Protein AF-A0A9X9LTP2-F1 (afdb_monomer)

Secondary structure (DSSP, 8-state):
-------------SS-EEEEEEEEEES-TTHHHHHHHHHHHTT-EEEEEEEEE-SS-TTEEEEEEEEEE-HHHHHHHHTT-

Organism: Gulo gulo (NCBI:txid48420)

Foldseek 3Di:
DDDDDPDPPDDDDPFKDWDKDKDKFFPDPCRVVVLVVLCVVLVKAWPDKDWDQDPPDNRIIMIMTTIIGGPVSVVVSVVVD

Sequence (81 aa):
KKGSKGNSKSETSPEGGKTAVVFSLKNEVGGLVKVLNLFQEKHVNMVHIESRKSRRRSSEVEIFVDCECGKTEFNELIQLL

Radius of gyration: 14.81 Å; Cα contacts (8 Å, |Δi|>4): 107; chains: 1; bounding box: 27×42×33 Å

Structure (mmCIF, N/CA/C/O backbone):
data_AF-A0A9X9LTP2-F1
#
_entry.id   AF-A0A9X9LTP2-F1
#
loop_
_atom_site.group_PDB
_atom_site.id
_atom_site.type_symbol
_atom_site.label_atom_id
_atom_site.label_alt_id
_atom_site.label_comp_id
_atom_site.label_asym_id
_atom_site.label_entity_id
_atom_site.label_seq_id
_atom_site.pdbx_PDB_ins_code
_atom_site.Cartn_x
_atom_site.Cartn_y
_atom_site.Cartn_z
_atom_site.occupancy
_atom_site.B_iso_or_equiv
_atom_site.auth_seq_id
_atom_site.auth_comp_id
_atom_site.auth_asym_id
_atom_site.auth_atom_id
_atom_site.pdbx_PDB_model_num
ATOM 1 N N . LYS A 1 1 ? -15.164 34.480 -5.203 1.00 40.72 1 LYS A N 1
ATOM 2 C CA . LYS A 1 1 ? -14.954 33.134 -5.796 1.00 40.72 1 LYS A CA 1
ATOM 3 C C . LYS A 1 1 ? -14.739 32.149 -4.655 1.00 40.72 1 LYS A C 1
ATOM 5 O O . LYS A 1 1 ? -13.937 32.421 -3.777 1.00 40.72 1 LYS A O 1
ATOM 10 N N . LYS A 1 2 ? -15.580 31.118 -4.632 1.00 35.03 2 LYS A N 1
ATOM 11 C CA . LYS A 1 2 ? -15.851 30.161 -3.552 1.00 35.03 2 LYS A CA 1
ATOM 12 C C . LYS A 1 2 ? -14.573 29.474 -3.049 1.00 35.03 2 LYS A C 1
ATOM 14 O O . LYS A 1 2 ? -13.871 28.854 -3.838 1.00 35.03 2 LYS A O 1
ATOM 19 N N . GLY A 1 3 ? -14.292 29.603 -1.752 1.00 35.41 3 GLY A N 1
ATOM 20 C CA . GLY A 1 3 ? -13.313 28.774 -1.057 1.00 35.41 3 GLY A CA 1
ATOM 21 C C . GLY A 1 3 ? -13.889 27.380 -0.814 1.00 35.41 3 GLY A C 1
ATOM 22 O O . GLY A 1 3 ? -15.047 27.256 -0.419 1.00 35.41 3 GLY A O 1
ATOM 23 N N . SER A 1 4 ? -13.081 26.348 -1.039 1.00 37.97 4 SER A N 1
ATOM 24 C CA . SER A 1 4 ? -13.381 24.981 -0.612 1.00 37.97 4 SER A CA 1
ATOM 25 C C . SER A 1 4 ? -12.402 24.597 0.487 1.00 37.97 4 SER A C 1
ATOM 27 O O . SER A 1 4 ? -11.283 24.161 0.238 1.00 37.97 4 SER A O 1
ATOM 29 N N . LYS A 1 5 ? -12.851 24.820 1.722 1.00 40.41 5 LYS A N 1
ATOM 30 C CA . LYS A 1 5 ? -12.273 24.290 2.952 1.00 40.41 5 LYS A CA 1
ATOM 31 C C . LYS A 1 5 ? -12.716 22.829 3.056 1.00 40.41 5 LYS A C 1
ATOM 33 O O . LYS A 1 5 ? -13.869 22.565 3.386 1.00 40.41 5 LYS A O 1
ATOM 38 N N . GLY A 1 6 ? -11.830 21.896 2.713 1.00 31.50 6 GLY A N 1
ATOM 39 C CA . GLY A 1 6 ? -12.041 20.468 2.950 1.00 31.50 6 GLY A CA 1
ATOM 40 C C . GLY A 1 6 ? -11.933 20.186 4.445 1.00 31.50 6 GLY A C 1
ATOM 41 O O . GLY A 1 6 ? -10.837 20.061 4.978 1.00 31.50 6 GLY A O 1
ATOM 42 N N . ASN A 1 7 ? -13.074 20.182 5.127 1.00 36.78 7 ASN A N 1
ATOM 43 C CA . ASN A 1 7 ? -13.209 19.812 6.528 1.00 36.78 7 ASN A CA 1
ATOM 44 C C . ASN A 1 7 ? -13.383 18.290 6.622 1.00 36.78 7 ASN A C 1
ATOM 46 O O . ASN A 1 7 ? -14.507 17.802 6.524 1.00 36.78 7 ASN A O 1
ATOM 50 N N . SER A 1 8 ? -12.295 17.543 6.804 1.00 40.28 8 SER A N 1
ATOM 51 C CA . SER A 1 8 ? -12.375 16.117 7.142 1.00 40.28 8 SER A CA 1
ATOM 52 C C . SER A 1 8 ? -12.574 15.979 8.647 1.00 40.28 8 SER A C 1
ATOM 54 O O . SER A 1 8 ? -11.631 15.807 9.414 1.00 40.28 8 SER A O 1
ATOM 56 N N . LYS A 1 9 ? -13.828 16.131 9.069 1.00 41.84 9 LYS A N 1
ATOM 57 C CA . LYS A 1 9 ? -14.289 15.835 10.423 1.00 41.84 9 LYS A CA 1
ATOM 58 C C . LYS A 1 9 ? -14.479 14.315 10.513 1.00 41.84 9 LYS A C 1
ATOM 60 O O . LYS A 1 9 ? -15.512 13.813 10.082 1.00 41.84 9 LYS A O 1
ATOM 65 N N . SER A 1 10 ? -13.479 13.576 10.990 1.00 41.78 10 SER A N 1
ATOM 66 C CA . SER A 1 10 ? -13.655 12.166 11.352 1.00 41.78 10 SER A CA 1
ATOM 67 C C . SER A 1 10 ? -14.248 12.101 12.754 1.00 41.78 10 SER A C 1
ATOM 69 O O . SER A 1 10 ? -13.577 12.324 13.760 1.00 41.78 10 SER A O 1
ATOM 71 N N . GLU A 1 11 ? -15.559 11.881 12.793 1.00 36.81 11 GLU A N 1
ATOM 72 C CA . GLU A 1 11 ? -16.281 11.577 14.018 1.00 36.81 11 GLU A CA 1
ATOM 73 C C . GLU A 1 11 ? -15.794 10.232 14.568 1.00 36.81 11 GLU A C 1
ATOM 75 O O . GLU A 1 11 ? -15.553 9.275 13.835 1.00 36.81 11 GLU A O 1
ATOM 80 N N . THR A 1 12 ? -15.594 10.207 15.877 1.00 47.25 12 THR A N 1
ATOM 81 C CA . THR A 1 12 ? -15.172 9.061 16.674 1.00 47.25 12 THR A CA 1
ATOM 82 C C . THR A 1 12 ? -16.230 7.958 16.658 1.00 47.25 12 THR A C 1
ATOM 84 O O . THR A 1 12 ? -17.270 8.095 17.300 1.00 47.25 12 THR A O 1
ATOM 87 N N . SER A 1 13 ? -15.929 6.850 15.985 1.00 43.69 13 SER A N 1
ATOM 88 C CA . SER A 1 13 ? -16.554 5.537 16.181 1.00 43.69 13 SER A CA 1
ATOM 89 C C . SER A 1 13 ? -15.487 4.546 16.668 1.00 43.69 13 SER A C 1
ATOM 91 O O . SER A 1 13 ? -14.322 4.674 16.283 1.00 43.69 13 SER A O 1
ATOM 93 N N . PRO A 1 14 ? -15.837 3.616 17.569 1.00 51.19 14 PRO A N 1
ATOM 94 C CA . PRO A 1 14 ? -14.857 2.841 18.311 1.00 51.19 14 PRO A CA 1
ATOM 95 C C . PRO A 1 14 ? -14.156 1.832 17.385 1.00 51.19 14 PRO A C 1
ATOM 97 O O . PRO A 1 14 ? -14.797 1.122 16.621 1.00 51.19 14 PRO A O 1
ATOM 100 N N . GLU A 1 15 ? -12.826 1.812 17.477 1.00 56.62 15 GLU A N 1
ATOM 101 C CA . GLU A 1 15 ? -11.890 0.761 17.031 1.00 56.62 15 GLU A CA 1
ATOM 102 C C . GLU A 1 15 ? -11.450 0.679 15.551 1.00 56.62 15 GLU A C 1
ATOM 104 O O . GLU A 1 15 ? -10.431 0.046 15.289 1.00 56.62 15 GLU A O 1
ATOM 109 N N . GLY A 1 16 ? -12.053 1.406 14.602 1.00 58.44 16 GLY A N 1
ATOM 110 C CA . GLY A 1 16 ? -11.572 1.457 13.204 1.00 58.44 16 GLY A CA 1
ATOM 111 C C . GLY A 1 16 ? -11.580 2.868 12.614 1.00 58.44 16 GLY A C 1
ATOM 112 O O . GLY A 1 16 ? -12.628 3.508 12.544 1.00 58.44 16 GLY A O 1
ATOM 113 N N . GLY A 1 17 ? -10.413 3.380 12.207 1.00 76.56 17 GLY A N 1
ATOM 114 C CA . GLY A 1 17 ? -10.275 4.693 11.575 1.00 76.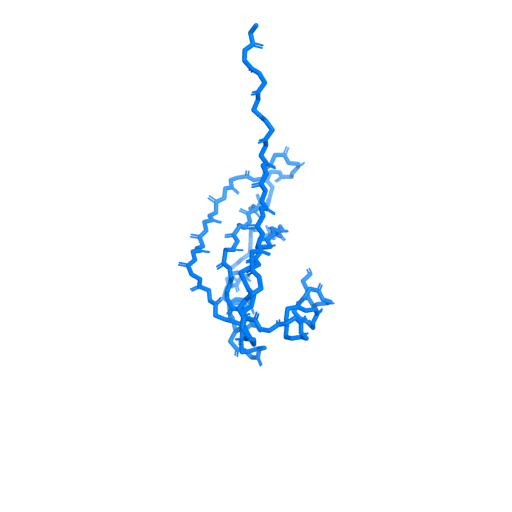56 17 GLY A CA 1
ATOM 115 C C . GLY A 1 17 ? -10.140 4.579 10.058 1.00 76.56 17 GLY A C 1
ATOM 116 O O . GLY A 1 17 ? -9.358 3.771 9.565 1.00 76.56 17 GLY A O 1
ATOM 117 N N . LYS A 1 18 ? -10.857 5.428 9.310 1.00 83.00 18 LYS A N 1
ATOM 118 C CA . LYS A 1 18 ? -10.592 5.620 7.875 1.00 83.00 18 LYS A CA 1
ATOM 119 C C . LYS A 1 18 ? -9.296 6.405 7.704 1.00 83.00 18 LYS A C 1
ATOM 121 O O . LYS A 1 18 ? -9.179 7.517 8.231 1.00 83.00 18 LYS A O 1
ATOM 126 N N . THR A 1 19 ? -8.335 5.839 6.990 1.00 92.81 19 THR A N 1
ATOM 127 C CA . THR A 1 19 ? -7.007 6.420 6.758 1.00 92.81 19 THR A CA 1
ATOM 128 C C . THR A 1 19 ? -6.629 6.281 5.292 1.00 92.81 19 THR A C 1
ATOM 130 O O . THR A 1 19 ? -7.093 5.386 4.607 1.00 92.81 19 THR A O 1
ATOM 133 N N . ALA A 1 20 ? -5.777 7.169 4.783 1.00 94.94 20 ALA A N 1
ATOM 134 C CA . ALA A 1 20 ? -5.310 7.083 3.405 1.00 94.94 20 ALA A CA 1
ATOM 135 C C . ALA A 1 20 ? -3.797 7.267 3.337 1.00 94.94 20 ALA A C 1
ATOM 137 O O . ALA A 1 20 ? -3.224 8.053 4.098 1.00 94.94 20 ALA A O 1
ATOM 138 N N . VAL A 1 21 ? -3.158 6.565 2.403 1.00 96.19 21 VAL A N 1
ATOM 139 C CA . VAL A 1 21 ? -1.717 6.649 2.156 1.00 96.19 21 VAL A CA 1
ATOM 140 C C . VAL A 1 21 ? -1.433 6.832 0.671 1.00 96.19 21 VAL A C 1
ATOM 142 O O . VAL A 1 21 ? -2.126 6.292 -0.190 1.00 96.19 21 VAL A O 1
ATOM 145 N N . VAL A 1 22 ? -0.395 7.616 0.373 1.00 96.25 22 VAL A N 1
ATOM 146 C CA . VAL A 1 22 ? 0.152 7.760 -0.976 1.00 96.25 22 VAL A CA 1
ATOM 147 C C . VAL A 1 22 ? 1.633 7.435 -0.941 1.00 96.25 22 VAL A C 1
ATOM 149 O O . VAL A 1 22 ? 2.379 8.061 -0.191 1.00 96.25 22 VAL A O 1
ATOM 152 N N . PHE A 1 23 ? 2.065 6.502 -1.783 1.00 96.19 23 PHE A N 1
ATOM 153 C CA . PHE A 1 23 ? 3.471 6.125 -1.921 1.00 96.19 23 PHE A CA 1
ATOM 154 C C . PHE A 1 23 ? 3.865 6.019 -3.395 1.00 96.19 23 PHE A C 1
ATOM 156 O O . PHE A 1 23 ? 3.021 5.919 -4.286 1.00 96.19 23 PHE A O 1
ATOM 163 N N . SER A 1 24 ? 5.166 6.108 -3.668 1.00 96.44 24 SER A N 1
ATOM 164 C CA . SER A 1 24 ? 5.712 5.976 -5.023 1.00 96.44 24 SER A CA 1
ATOM 165 C C . SER A 1 24 ? 6.354 4.607 -5.192 1.00 96.44 24 SER A C 1
ATOM 167 O O . SER A 1 24 ? 7.133 4.181 -4.346 1.00 96.44 24 SER A O 1
ATOM 169 N N . LEU A 1 25 ? 6.067 3.939 -6.304 1.00 95.75 25 LEU A N 1
ATOM 170 C CA . LEU A 1 25 ? 6.706 2.691 -6.695 1.00 95.75 25 LEU A CA 1
ATOM 171 C C . LEU A 1 25 ? 7.578 2.905 -7.921 1.00 95.75 25 LEU A C 1
ATOM 173 O O . LEU A 1 25 ? 7.187 3.579 -8.877 1.00 95.75 25 LEU A O 1
ATOM 177 N N . LYS A 1 26 ? 8.740 2.255 -7.923 1.00 93.94 26 LYS A N 1
ATOM 178 C CA . LYS A 1 26 ? 9.519 2.069 -9.146 1.00 93.94 26 LYS A CA 1
ATOM 179 C C . LYS A 1 26 ? 8.736 1.180 -10.105 1.00 93.94 26 LYS A C 1
ATOM 181 O O . LYS A 1 26 ? 8.038 0.262 -9.678 1.00 93.94 26 LYS A O 1
ATOM 186 N N . ASN A 1 27 ? 8.884 1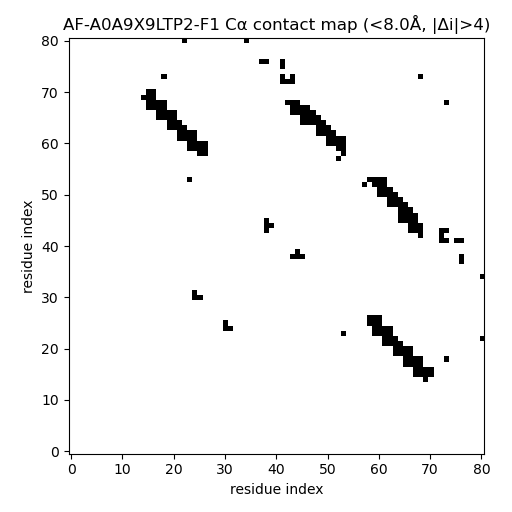.435 -11.401 1.00 89.50 27 ASN A N 1
ATOM 187 C CA . ASN A 1 27 ? 8.319 0.578 -12.435 1.00 89.50 27 ASN A CA 1
ATOM 188 C C . ASN A 1 27 ? 9.098 -0.748 -12.536 1.00 89.50 27 ASN A C 1
ATOM 190 O O . ASN A 1 27 ? 9.915 -0.937 -13.436 1.00 89.50 27 ASN A O 1
ATOM 194 N N . GLU A 1 28 ? 8.873 -1.642 -11.573 1.00 92.56 28 GLU A N 1
ATOM 195 C CA . GLU A 1 28 ? 9.437 -2.989 -11.517 1.00 92.56 28 GLU A CA 1
ATOM 196 C C . GLU A 1 28 ? 8.336 -4.052 -11.448 1.00 92.56 28 GLU A C 1
ATOM 198 O O . GLU A 1 28 ? 7.286 -3.864 -10.823 1.00 92.56 28 GLU A O 1
ATOM 203 N N . VAL A 1 29 ? 8.586 -5.200 -12.081 1.00 95.62 29 VAL A N 1
ATOM 204 C CA . VAL A 1 29 ? 7.656 -6.333 -12.051 1.00 95.62 29 VAL A CA 1
ATOM 205 C C . VAL A 1 29 ? 7.471 -6.797 -10.606 1.00 95.62 29 VAL A C 1
ATOM 207 O O . VAL A 1 29 ? 8.437 -7.053 -9.891 1.00 95.62 29 VAL A O 1
ATOM 210 N N . GLY A 1 30 ? 6.214 -6.892 -10.171 1.00 95.44 30 GLY A N 1
ATOM 211 C CA . GLY A 1 30 ? 5.859 -7.342 -8.825 1.00 95.44 30 GLY A CA 1
ATOM 212 C C . GLY A 1 30 ? 6.021 -6.295 -7.718 1.00 95.44 30 GLY A C 1
ATOM 213 O O . GLY A 1 30 ? 5.692 -6.603 -6.577 1.00 95.44 30 GLY A O 1
ATOM 214 N N . GLY A 1 31 ? 6.455 -5.063 -8.017 1.00 95.12 31 GLY A N 1
ATOM 215 C CA . GLY A 1 31 ? 6.605 -4.007 -7.005 1.00 95.12 31 GLY A CA 1
ATOM 216 C C . GLY A 1 31 ? 5.306 -3.719 -6.245 1.00 95.12 31 GLY A C 1
ATOM 217 O O . GLY A 1 31 ? 5.302 -3.670 -5.018 1.00 95.12 31 GLY A O 1
ATOM 218 N N . LEU A 1 32 ? 4.180 -3.632 -6.963 1.00 95.75 32 LEU A N 1
ATOM 219 C CA . LEU A 1 32 ? 2.867 -3.463 -6.337 1.00 95.75 32 LEU A CA 1
ATOM 220 C C . LEU A 1 32 ? 2.471 -4.685 -5.499 1.00 95.75 32 LEU A C 1
ATOM 222 O O . LEU A 1 32 ? 2.002 -4.518 -4.383 1.00 95.75 32 LEU A O 1
ATOM 226 N N . VAL A 1 33 ? 2.712 -5.903 -5.995 1.00 97.19 33 VAL A N 1
ATOM 227 C CA . VAL A 1 33 ? 2.375 -7.150 -5.282 1.00 97.19 33 VAL A CA 1
ATOM 228 C C . VAL A 1 33 ? 3.067 -7.213 -3.919 1.00 97.19 33 VAL A C 1
ATOM 230 O O . VAL A 1 33 ? 2.419 -7.538 -2.930 1.00 97.19 33 VAL A O 1
ATOM 233 N N . LYS A 1 34 ? 4.352 -6.836 -3.844 1.00 96.31 34 LYS A N 1
ATOM 234 C CA . LYS A 1 34 ? 5.094 -6.768 -2.573 1.00 96.31 34 LYS A CA 1
ATOM 235 C C . LYS A 1 34 ? 4.401 -5.852 -1.563 1.00 96.31 34 LYS A C 1
ATOM 237 O O . LYS A 1 34 ? 4.288 -6.209 -0.397 1.00 96.31 34 LYS A O 1
ATOM 242 N N . VAL A 1 35 ? 3.913 -4.695 -2.014 1.00 96.25 35 VAL A N 1
ATOM 243 C CA . VAL A 1 35 ? 3.206 -3.761 -1.134 1.00 96.25 35 VAL A CA 1
ATOM 244 C C . VAL A 1 35 ? 1.820 -4.277 -0.755 1.00 96.25 35 VAL A C 1
ATOM 246 O O . VAL A 1 35 ? 1.463 -4.204 0.410 1.00 96.25 35 VAL A O 1
ATOM 249 N N . LEU A 1 36 ? 1.050 -4.859 -1.676 1.00 96.50 36 LEU A N 1
ATOM 250 C CA . LEU A 1 36 ? -0.261 -5.424 -1.322 1.00 96.50 36 LEU A CA 1
ATOM 251 C C . LEU A 1 36 ? -0.140 -6.547 -0.277 1.00 96.50 36 LEU A C 1
ATOM 253 O O . LEU A 1 36 ? -0.956 -6.614 0.640 1.00 96.50 36 LEU A O 1
ATOM 257 N N . ASN A 1 37 ? 0.910 -7.370 -0.363 1.00 96.94 37 ASN A N 1
ATOM 258 C CA . ASN A 1 37 ? 1.208 -8.378 0.656 1.00 96.9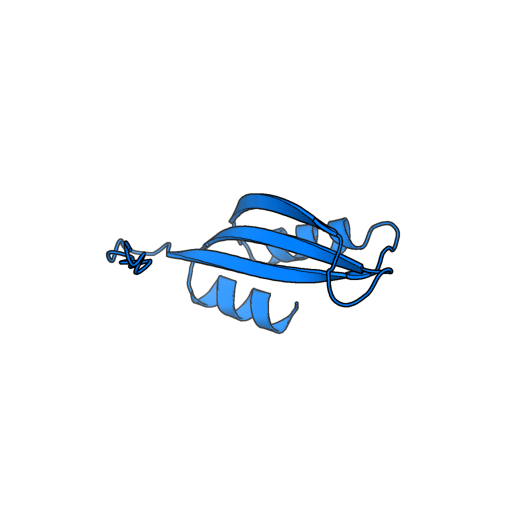4 37 ASN A CA 1
ATOM 259 C C . ASN A 1 37 ? 1.500 -7.737 2.021 1.00 96.94 37 ASN A C 1
ATOM 261 O O . ASN A 1 37 ? 1.007 -8.219 3.034 1.00 96.94 37 ASN A O 1
ATOM 265 N N . LEU A 1 38 ? 2.228 -6.617 2.053 1.00 96.69 38 LEU A N 1
ATOM 266 C CA . LEU A 1 38 ? 2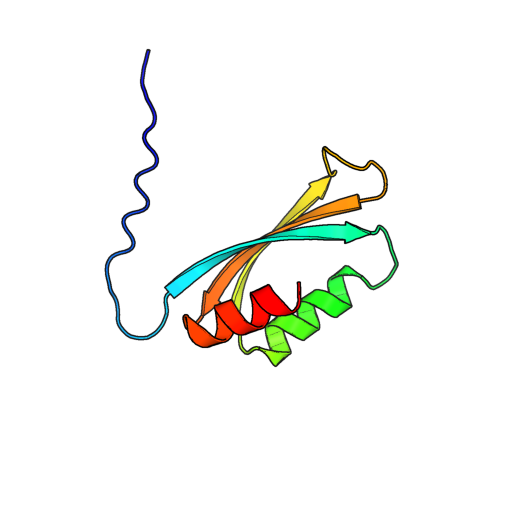.504 -5.887 3.292 1.00 96.69 38 LEU A CA 1
ATOM 267 C C . LEU A 1 38 ? 1.217 -5.378 3.969 1.00 96.69 38 LEU A C 1
ATOM 269 O O . LEU A 1 38 ? 1.083 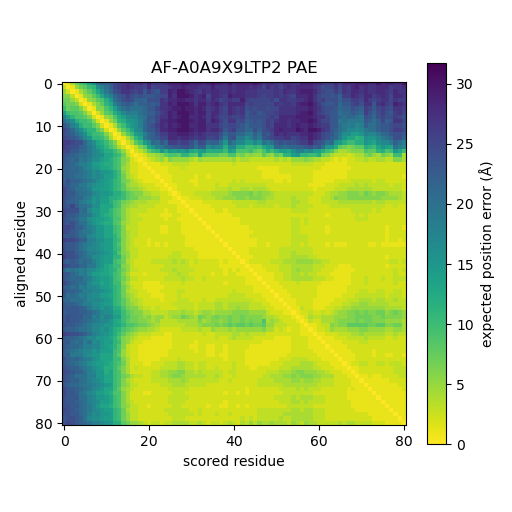-5.475 5.187 1.00 96.69 38 LEU A O 1
ATOM 273 N N . PHE A 1 39 ? 0.250 -4.870 3.198 1.00 96.62 39 PHE A N 1
ATOM 274 C CA . PHE A 1 39 ? -1.053 -4.457 3.741 1.00 96.62 39 PHE A CA 1
ATOM 275 C C . PHE A 1 39 ? -1.800 -5.643 4.367 1.00 96.62 39 PHE A C 1
ATOM 277 O O . PHE A 1 39 ? -2.357 -5.516 5.458 1.00 96.62 39 PHE A O 1
ATOM 284 N N . GLN A 1 40 ? -1.759 -6.808 3.713 1.00 95.19 40 GLN A N 1
ATOM 285 C CA . GLN A 1 40 ? -2.340 -8.043 4.238 1.00 95.19 40 GLN A CA 1
ATOM 286 C C . GLN A 1 40 ? -1.649 -8.497 5.535 1.00 95.19 40 GLN A C 1
ATOM 288 O O . GLN A 1 40 ? -2.334 -8.809 6.508 1.00 95.19 40 GLN A O 1
ATOM 293 N N . GLU A 1 41 ? -0.314 -8.507 5.571 1.00 96.31 41 GLU A N 1
ATOM 294 C CA . GLU A 1 41 ? 0.486 -8.883 6.748 1.00 96.31 41 GLU A CA 1
ATOM 295 C C . GLU A 1 41 ? 0.231 -7.968 7.952 1.00 96.31 41 GLU A C 1
ATOM 297 O O . GLU A 1 41 ? 0.274 -8.419 9.095 1.00 96.31 41 GLU A O 1
ATOM 302 N N . LYS A 1 42 ? -0.058 -6.686 7.705 1.00 94.44 42 LYS A N 1
ATOM 303 C CA . LYS A 1 42 ? -0.383 -5.695 8.740 1.00 94.44 42 LYS A CA 1
ATOM 304 C C . LYS A 1 42 ? -1.864 -5.611 9.092 1.00 94.44 42 LYS A C 1
ATOM 306 O O . LYS A 1 42 ? -2.239 -4.733 9.862 1.00 94.44 42 LYS A O 1
ATOM 311 N N . HIS A 1 43 ? -2.696 -6.512 8.568 1.00 92.94 43 HIS A N 1
ATOM 312 C CA . HIS A 1 43 ? -4.142 -6.515 8.804 1.00 92.94 43 HIS A CA 1
ATOM 313 C C . HIS A 1 43 ? -4.817 -5.172 8.455 1.00 92.94 43 HIS A C 1
ATOM 315 O O . HIS A 1 43 ? -5.801 -4.775 9.078 1.00 92.94 43 HIS A O 1
ATOM 321 N N . VAL A 1 44 ? -4.298 -4.469 7.442 1.00 94.44 44 VAL A N 1
ATOM 322 C CA . VAL A 1 44 ? -4.866 -3.207 6.955 1.00 94.44 44 VAL A CA 1
ATOM 323 C C . VAL A 1 44 ? -5.819 -3.503 5.804 1.00 94.44 44 VAL A C 1
ATOM 325 O O . VAL A 1 44 ? -5.400 -3.972 4.744 1.00 94.44 44 VAL A O 1
ATOM 328 N N . ASN A 1 45 ? -7.107 -3.208 5.991 1.00 94.38 45 ASN A N 1
ATOM 329 C CA . ASN A 1 45 ? -8.091 -3.361 4.926 1.00 94.38 45 ASN A CA 1
ATOM 330 C C . ASN A 1 45 ? -7.946 -2.229 3.903 1.00 94.38 45 ASN A C 1
ATOM 332 O O . ASN A 1 45 ? -7.878 -1.058 4.276 1.00 94.38 45 ASN A O 1
ATOM 336 N N . MET A 1 46 ? -7.944 -2.572 2.615 1.00 94.88 46 MET A N 1
ATOM 337 C CA . MET A 1 46 ? -7.934 -1.604 1.516 1.00 94.88 46 MET A CA 1
ATOM 338 C C . MET A 1 46 ? -9.346 -1.466 0.950 1.00 94.88 46 MET A C 1
ATOM 340 O O . MET A 1 46 ? -9.925 -2.438 0.471 1.00 94.88 46 MET A O 1
ATOM 344 N N . VAL A 1 47 ? -9.887 -0.251 0.976 1.00 96.25 47 VAL A N 1
ATOM 345 C CA . VAL A 1 47 ? -11.229 0.071 0.465 1.00 96.25 47 VAL A CA 1
ATOM 346 C C . VAL A 1 47 ? -11.161 0.534 -0.987 1.00 96.25 47 VAL A C 1
ATOM 348 O O . VAL A 1 47 ? -12.015 0.180 -1.799 1.00 96.25 47 VAL A O 1
ATOM 351 N N . HIS A 1 48 ? -10.133 1.312 -1.327 1.00 96.81 48 HIS A N 1
ATOM 352 C CA . HIS A 1 48 ? -9.905 1.813 -2.680 1.00 96.81 48 HIS A CA 1
ATOM 353 C C . HIS A 1 48 ? -8.414 1.855 -2.975 1.00 96.81 48 HIS A C 1
ATOM 355 O O . HIS A 1 48 ? -7.624 2.265 -2.129 1.00 96.81 48 HIS A O 1
ATOM 361 N N . ILE A 1 49 ? -8.039 1.468 -4.189 1.00 97.50 49 ILE A N 1
ATOM 362 C CA . ILE A 1 49 ? -6.676 1.598 -4.690 1.00 97.50 49 ILE A CA 1
ATOM 363 C C . ILE A 1 49 ? -6.712 2.205 -6.083 1.00 97.50 49 ILE A C 1
ATOM 365 O O . ILE A 1 49 ? -7.444 1.757 -6.966 1.00 97.50 49 ILE A O 1
ATOM 369 N N . GLU A 1 50 ? -5.883 3.215 -6.296 1.00 98.00 50 GLU A N 1
ATOM 370 C CA . GLU A 1 50 ? -5.709 3.827 -7.603 1.00 98.00 50 GLU A CA 1
ATOM 371 C C . GLU A 1 50 ? -4.241 4.125 -7.869 1.00 98.00 50 GLU A C 1
ATOM 373 O O . GLU A 1 50 ? -3.451 4.414 -6.969 1.00 98.00 50 GLU A O 1
ATOM 378 N N . SER A 1 51 ? -3.876 4.060 -9.145 1.00 96.56 51 SER A N 1
ATOM 379 C CA . SER A 1 51 ? -2.548 4.432 -9.606 1.00 96.56 51 SER A CA 1
ATOM 380 C C . SER A 1 51 ? -2.625 5.669 -10.481 1.00 96.56 51 SER A C 1
ATOM 382 O O . SER A 1 51 ? -3.586 5.882 -11.225 1.00 96.56 51 SER A O 1
ATOM 384 N N . ARG A 1 52 ? -1.568 6.474 -10.434 1.00 96.00 52 ARG A N 1
ATOM 385 C CA . ARG A 1 52 ? -1.350 7.569 -11.374 1.00 96.00 52 ARG A CA 1
ATOM 386 C C . ARG A 1 52 ? 0.118 7.658 -11.760 1.00 96.00 52 ARG A C 1
ATOM 388 O O . ARG A 1 52 ? 1.007 7.302 -10.989 1.00 96.00 52 ARG A O 1
ATOM 395 N N . LYS A 1 53 ? 0.391 8.191 -12.950 1.00 95.00 53 LYS A N 1
ATOM 396 C CA . LYS A 1 53 ? 1.767 8.504 -13.362 1.00 95.00 53 LYS A CA 1
ATOM 397 C C . LYS A 1 53 ? 2.385 9.486 -12.365 1.00 95.00 53 LYS A C 1
ATOM 399 O O . LYS A 1 53 ? 1.736 10.478 -12.020 1.00 95.00 53 LYS A O 1
ATOM 404 N N . SER A 1 54 ? 3.620 9.237 -11.925 1.00 94.56 54 SER A N 1
ATOM 405 C CA . SER A 1 54 ? 4.289 10.189 -11.041 1.00 94.56 54 SER A CA 1
ATOM 406 C C . SER A 1 54 ? 4.527 11.513 -11.760 1.00 94.56 54 SER A C 1
ATOM 408 O O . SER A 1 54 ? 4.869 11.566 -12.944 1.00 94.56 54 SER A O 1
ATOM 410 N N . ARG A 1 55 ? 4.363 12.607 -11.013 1.00 92.19 55 ARG A N 1
ATOM 411 C CA . ARG A 1 55 ? 4.689 13.958 -11.494 1.00 92.19 55 ARG A CA 1
ATOM 412 C C . ARG A 1 55 ? 6.154 14.324 -11.257 1.00 92.19 55 ARG A C 1
ATOM 414 O O . ARG A 1 55 ? 6.616 15.314 -11.814 1.00 92.19 55 ARG A O 1
ATOM 421 N N . ARG A 1 56 ? 6.861 13.568 -10.406 1.00 91.94 56 ARG A N 1
ATOM 422 C CA . ARG A 1 56 ? 8.229 13.872 -9.955 1.00 91.94 56 ARG A CA 1
ATOM 423 C C . ARG A 1 56 ? 9.282 13.050 -10.688 1.00 91.94 56 ARG A C 1
ATOM 425 O O . ARG A 1 56 ? 10.332 13.591 -11.019 1.00 91.94 56 ARG A O 1
ATOM 432 N N . ARG A 1 57 ? 9.021 11.760 -10.927 1.00 93.94 57 ARG A N 1
ATOM 433 C CA . ARG A 1 57 ? 9.955 10.841 -11.596 1.00 93.94 57 ARG A CA 1
ATOM 434 C C . ARG A 1 57 ? 9.227 10.038 -12.667 1.00 93.94 57 ARG A C 1
ATOM 436 O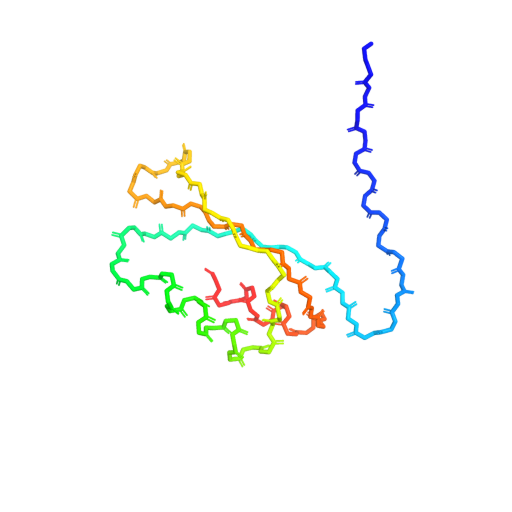 O . ARG A 1 57 ? 8.282 9.327 -12.370 1.00 93.94 57 ARG A O 1
ATOM 443 N N . SER A 1 58 ? 9.679 10.124 -13.916 1.00 91.31 58 SER A N 1
ATOM 444 C CA . SER A 1 58 ? 9.035 9.444 -15.053 1.00 91.31 58 SER A CA 1
ATOM 445 C C . SER A 1 58 ? 9.100 7.914 -14.984 1.00 91.31 58 SER A C 1
ATOM 447 O O . SER A 1 58 ? 8.295 7.242 -15.622 1.00 91.31 58 SER A O 1
ATOM 449 N N . SER A 1 59 ? 10.039 7.365 -14.212 1.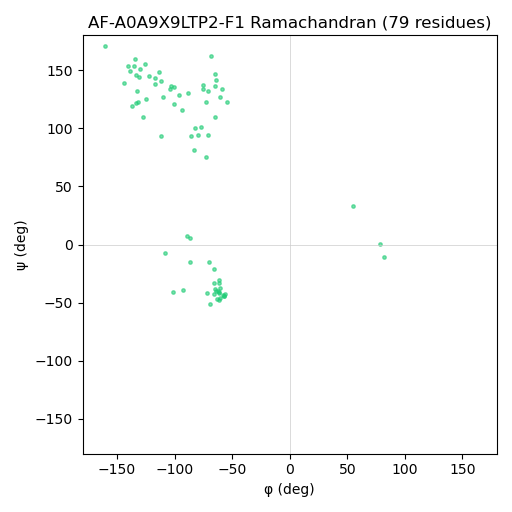00 92.75 59 SER A N 1
ATOM 450 C CA . SER A 1 59 ? 10.206 5.928 -13.976 1.00 92.75 59 SER A CA 1
ATOM 451 C C . SER A 1 59 ? 9.355 5.386 -12.821 1.00 92.75 59 SER A C 1
ATOM 453 O O . SER A 1 59 ? 9.511 4.221 -12.448 1.00 92.75 59 SER A O 1
ATOM 455 N N . GLU A 1 60 ? 8.482 6.213 -12.240 1.00 95.50 60 GLU A N 1
ATOM 456 C CA . GLU A 1 60 ? 7.693 5.864 -11.063 1.00 95.50 60 GLU A CA 1
ATOM 457 C C . GLU A 1 60 ? 6.194 6.062 -11.261 1.00 95.50 60 GLU A C 1
ATOM 459 O O . GLU A 1 60 ? 5.719 6.881 -12.056 1.00 95.50 60 GLU A O 1
ATOM 464 N N . VAL A 1 61 ? 5.445 5.308 -10.470 1.00 95.62 61 VAL A N 1
ATOM 465 C CA . VAL A 1 61 ? 3.996 5.399 -10.342 1.00 95.62 61 VAL A CA 1
ATOM 466 C C . VAL A 1 61 ? 3.667 5.808 -8.912 1.00 95.62 61 VAL A C 1
ATOM 468 O O . VAL A 1 61 ? 4.294 5.342 -7.967 1.00 95.62 61 VAL A O 1
ATOM 471 N N . GLU A 1 62 ? 2.706 6.706 -8.748 1.00 96.88 62 GLU A N 1
ATOM 472 C CA . GLU A 1 62 ? 2.165 7.059 -7.438 1.00 96.88 62 GLU A CA 1
ATOM 473 C C . GLU A 1 62 ? 0.903 6.229 -7.207 1.00 96.88 62 GLU A C 1
ATOM 475 O O . GLU A 1 62 ? 0.022 6.184 -8.070 1.00 96.88 62 GLU A O 1
ATOM 480 N N . ILE A 1 63 ? 0.832 5.563 -6.061 1.00 97.62 63 ILE A N 1
ATOM 481 C CA . ILE A 1 63 ? -0.296 4.735 -5.645 1.00 97.62 63 ILE A CA 1
ATOM 482 C C . ILE A 1 63 ? -0.990 5.445 -4.493 1.00 97.62 63 ILE A C 1
ATOM 484 O O . ILE A 1 63 ? -0.334 5.809 -3.519 1.00 97.62 63 ILE A O 1
ATOM 488 N N . PHE A 1 64 ? -2.296 5.649 -4.617 1.00 97.88 64 PHE A N 1
ATOM 489 C CA . PHE A 1 64 ? -3.162 6.077 -3.526 1.00 97.88 64 PHE A CA 1
ATOM 490 C C . PHE A 1 64 ? -3.949 4.870 -3.029 1.00 97.88 64 PHE A C 1
ATOM 492 O O . PHE A 1 64 ? -4.474 4.098 -3.836 1.00 97.88 64 PHE A O 1
ATOM 499 N N . VAL A 1 65 ? -4.042 4.730 -1.709 1.00 97.88 65 VAL A N 1
ATOM 500 C CA . VAL A 1 65 ? -4.833 3.686 -1.062 1.00 97.88 65 VAL A CA 1
ATOM 501 C C . VAL A 1 65 ? -5.686 4.308 0.037 1.00 97.88 65 VAL A C 1
ATOM 503 O O . VAL A 1 65 ? -5.151 4.937 0.953 1.00 97.88 65 VAL A O 1
ATOM 506 N N . ASP A 1 66 ? -7.001 4.127 -0.058 1.00 96.88 66 ASP A N 1
ATOM 507 C CA . ASP A 1 66 ? -7.944 4.376 1.034 1.00 96.88 66 ASP A CA 1
ATOM 508 C C . ASP A 1 66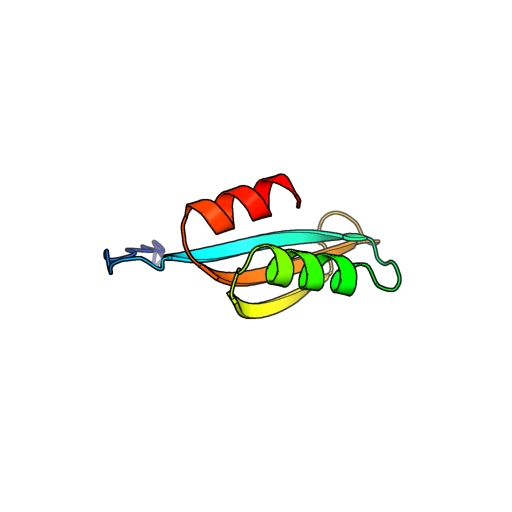 ? -8.076 3.097 1.862 1.00 96.88 66 ASP A C 1
ATOM 510 O O . ASP A 1 66 ? -8.257 2.006 1.312 1.00 96.88 66 ASP A O 1
ATOM 514 N N . CYS A 1 67 ? -7.947 3.229 3.174 1.00 95.25 67 CYS A N 1
ATOM 515 C CA . CYS A 1 67 ? -7.752 2.136 4.111 1.00 95.25 67 CYS A CA 1
ATOM 516 C C . CYS A 1 67 ? -8.733 2.233 5.279 1.00 95.25 67 CYS A C 1
ATOM 518 O O . CYS A 1 67 ? -9.129 3.316 5.717 1.00 95.25 67 CYS A O 1
ATOM 520 N N . GLU A 1 68 ? -9.067 1.079 5.839 1.00 94.00 68 GLU A N 1
ATOM 521 C CA . GLU A 1 68 ? -9.831 0.972 7.075 1.00 94.00 68 GLU A CA 1
ATOM 522 C C . GLU A 1 68 ? -9.070 0.071 8.046 1.00 94.00 68 GLU A C 1
ATOM 524 O O . GLU A 1 68 ? -8.926 -1.131 7.822 1.00 94.00 68 GLU A O 1
ATOM 529 N N . CYS A 1 69 ? -8.521 0.656 9.108 1.00 92.25 69 CYS A N 1
ATOM 530 C CA . CYS A 1 69 ? -7.759 -0.090 10.105 1.00 92.25 69 CYS A CA 1
ATOM 531 C C . CYS A 1 69 ? -7.649 0.676 11.428 1.00 92.25 69 CYS A C 1
ATOM 533 O O . CYS A 1 69 ? -8.000 1.857 11.534 1.00 92.25 69 CYS A O 1
ATOM 535 N N . GLY A 1 70 ? -7.139 0.005 12.458 1.00 92.19 70 GLY A N 1
ATOM 536 C CA . GLY A 1 70 ? -6.762 0.664 13.698 1.00 92.19 70 GLY A CA 1
ATOM 537 C C . GLY A 1 70 ? -5.553 1.588 13.510 1.00 92.19 70 GLY A C 1
ATOM 538 O O . GLY A 1 70 ? -4.807 1.540 12.523 1.00 92.19 70 GLY A O 1
ATOM 539 N N . LYS A 1 71 ? -5.367 2.497 14.472 1.00 90.88 71 LYS A N 1
ATOM 540 C CA . LYS A 1 71 ? -4.274 3.479 14.437 1.00 90.88 71 LYS A CA 1
ATOM 541 C C . LYS A 1 71 ? -2.904 2.804 14.563 1.00 90.88 71 LYS A C 1
ATOM 543 O O . LYS A 1 71 ? -1.936 3.311 14.003 1.00 90.88 71 LYS A O 1
ATOM 548 N N . THR A 1 72 ? -2.801 1.711 15.313 1.00 93.00 72 THR A N 1
ATOM 549 C CA . THR A 1 72 ? -1.531 1.008 15.540 1.00 93.00 72 THR A CA 1
ATOM 550 C C . THR A 1 72 ? -1.063 0.328 14.258 1.00 93.00 72 THR A C 1
ATOM 552 O O . THR A 1 72 ? 0.038 0.611 13.795 1.00 93.00 72 THR A O 1
ATOM 555 N N . GLU A 1 73 ? -1.940 -0.451 13.628 1.00 93.19 73 GLU A N 1
ATOM 556 C CA . GLU A 1 73 ? -1.710 -1.157 12.365 1.00 93.19 73 GLU A CA 1
ATOM 557 C C . GLU A 1 73 ? -1.309 -0.181 11.258 1.00 93.19 73 GLU A C 1
ATOM 559 O O . GLU A 1 73 ? -0.330 -0.402 10.544 1.00 93.19 73 GLU A O 1
ATOM 564 N N . PHE A 1 74 ? -2.010 0.957 11.169 1.00 93.50 74 PHE A N 1
ATOM 565 C CA . PHE A 1 74 ? -1.667 1.998 10.206 1.00 93.50 74 PHE A CA 1
ATOM 566 C C . PHE A 1 74 ? -0.256 2.550 10.434 1.00 93.50 74 PHE A C 1
ATOM 568 O O . PHE A 1 74 ? 0.513 2.686 9.489 1.00 93.50 74 PHE A O 1
ATOM 575 N N . ASN A 1 75 ? 0.111 2.862 11.681 1.00 92.56 75 ASN A N 1
ATOM 576 C CA . ASN A 1 75 ? 1.441 3.401 11.977 1.00 92.56 75 ASN A CA 1
ATOM 577 C C . ASN A 1 75 ? 2.554 2.392 11.677 1.00 92.56 75 ASN A C 1
ATOM 579 O O . ASN A 1 75 ? 3.601 2.789 11.170 1.00 92.56 75 ASN A O 1
ATOM 583 N N . GLU A 1 76 ? 2.334 1.106 11.953 1.00 94.75 76 GLU A N 1
ATOM 584 C CA . GLU A 1 76 ? 3.288 0.056 11.594 1.00 94.75 76 GLU A CA 1
ATOM 585 C C . GLU A 1 76 ? 3.461 -0.07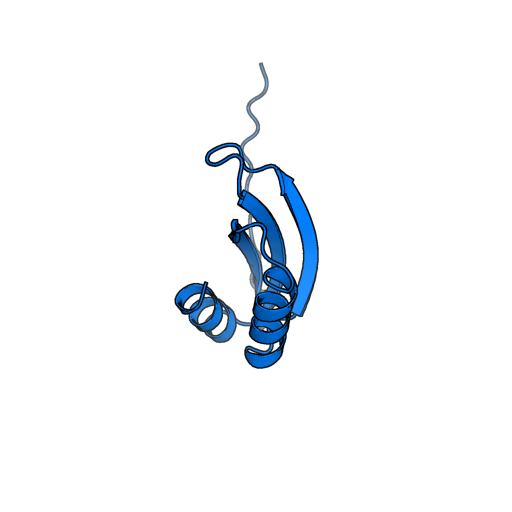9 10.079 1.00 94.75 76 GLU A C 1
ATOM 587 O O . GLU A 1 76 ? 4.585 -0.243 9.610 1.00 94.75 76 GLU A O 1
ATOM 592 N N . LEU A 1 77 ? 2.373 0.024 9.308 1.00 95.25 77 LEU A N 1
ATOM 593 C CA . LEU A 1 77 ? 2.426 0.026 7.847 1.00 95.25 77 LEU A CA 1
ATOM 594 C C . LEU A 1 77 ? 3.248 1.211 7.317 1.00 95.25 77 LEU A C 1
ATOM 596 O O . LEU A 1 77 ? 4.123 1.018 6.477 1.00 95.25 77 LEU A O 1
ATOM 600 N N . ILE A 1 78 ? 3.007 2.429 7.819 1.00 93.94 78 ILE A N 1
ATOM 601 C CA . ILE A 1 78 ? 3.708 3.641 7.355 1.00 93.94 78 ILE A CA 1
ATOM 602 C C . ILE A 1 78 ? 5.222 3.568 7.590 1.00 93.94 78 ILE A C 1
ATOM 604 O O . ILE A 1 78 ? 5.978 4.126 6.805 1.00 93.94 78 ILE A O 1
ATOM 608 N N . GLN A 1 79 ? 5.687 2.876 8.632 1.00 94.38 79 GLN A N 1
ATOM 609 C CA . GLN A 1 79 ? 7.126 2.707 8.878 1.00 94.38 79 GLN A CA 1
ATOM 610 C C . GLN A 1 79 ? 7.825 1.794 7.858 1.00 94.38 79 GLN A C 1
ATOM 612 O O . GLN A 1 79 ? 9.054 1.778 7.805 1.00 94.38 79 GLN A O 1
ATOM 617 N N . LEU A 1 80 ? 7.060 1.022 7.083 1.00 93.62 80 LEU A N 1
ATOM 618 C CA . LEU A 1 80 ? 7.558 0.013 6.146 1.00 93.62 80 LEU A CA 1
ATOM 619 C C . LEU A 1 80 ? 7.397 0.423 4.670 1.00 93.62 80 LEU A C 1
ATOM 621 O O . LEU A 1 80 ? 7.902 -0.283 3.795 1.00 93.62 80 LEU A O 1
ATOM 625 N N . LEU A 1 81 ? 6.706 1.537 4.402 1.00 89.38 81 LEU A N 1
ATOM 626 C CA . LEU A 1 81 ? 6.507 2.135 3.075 1.00 89.38 81 LEU A CA 1
ATOM 627 C C . LEU A 1 81 ? 7.572 3.198 2.768 1.00 89.38 81 LEU A C 1
ATOM 629 O O . LEU A 1 81 ? 8.012 3.247 1.596 1.00 89.38 81 LEU A O 1
#

Solvent-accessible surface area (backbone atoms only — not comparable to full-atom values): 5079 Å² total; per-residue (Å²): 133,89,84,83,80,85,79,86,79,80,76,91,60,91,79,57,44,82,45,72,51,75,52,77,40,64,82,50,92,61,49,65,57,58,51,55,49,50,34,57,77,45,67,43,42,76,79,44,79,50,78,43,80,37,91,87,42,93,66,30,35,32,37,43,37,38,30,48,30,37,73,65,44,50,52,59,49,63,78,76,110

Nearest PDB structures (foldseek):
  7qri-assembly1_B  TM=7.705E-01  e=2.431E-10  Homo sapiens
  6vh5-assembly1_C  TM=7.947E-01  e=3.666E-03  Brucella abortus 2308
  7alz-assembly1_B  TM=7.546E-01  e=5.076E-03  Komagataeibacter europaeus
  7am0-assembly1_A  TM=7.520E-01  e=9.118E-03  Komagataeibacter europaeus
  7am0-assembly2_C  TM=7.109E-01  e=6.585E-03  Komagataeibacter europaeus

pLDDT: mean 84.07, std 21.23, range [31.5, 98.0]

InterPro domains:
  IPR001273 Aromatic amino acid hydroxylase [PTHR11473] (2-81)
  IPR002912 ACT domain [PF01842] (20-74)
  IPR002912 ACT domain [PS51671] (20-81)
  IPR045865 ACT-like domain [SSF55021] (9-80)

Mean predicted aligned error: 8.52 Å